Protein AF-A0AB38DE89-F1 (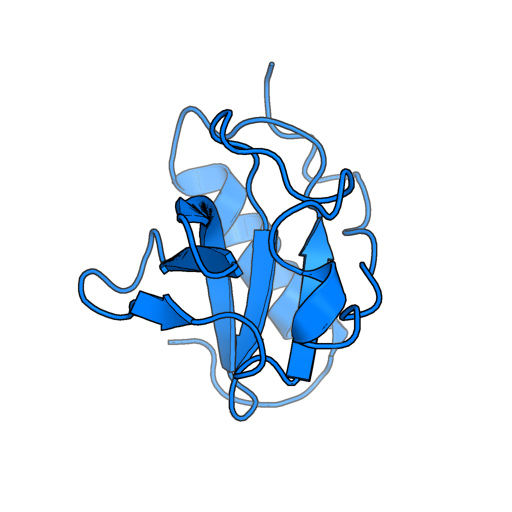afdb_monomer)

Foldseek 3Di:
DAFDLPDDWAWDPQDDQQCQLPPPVADPPQFWKWFAAPNATFIFHWDHDPRHIWTQGPPPHPDIDGRPRTPTMTTGPDHDPDDVSVVVSRVVVVVVVVDDDDD

Secondary structure (DSSP, 8-state):
----TTSPPEEE----TTTGGG-TTS-TTT-EEEEEETTEEEEEEEEEETTEEEEEESSSTT-EEETT--SEEEE-SS--SSSHHHHHHHHHHHHHTT-S---

pLDDT: mean 70.88, std 10.56, range [41.22, 84.19]

Sequence (103 aa):
MELNPGAAPRLIPIPPPYDAANDPRFRDDGTFYLLRYRGRWYAGTAQKLWYGWNFDAVYDAGVQLSYGKFDAIYEIEGRATKPEPILEILSEACAAEGAGECD

Nearest PDB structures (foldseek):
  6a2t-assembly1_A  TM=5.847E-01  e=7.019E-01  Mycobacterium tuberculosis H37Rv
  6a2s-assembly1_C  TM=5.364E-01  e=5.861E-01  Mycobacterium tuberculosis H37Rv
  6a2r-assembly1_A  TM=5.389E-01  e=7.454E-01  Mycobacterium tuberculosis H37Rv
  8p9m-assembly1_B  TM=5.788E-01  e=1.205E+00  Chromobacterium haemolyticum
  8c3a-assembly2_BH  TM=4.495E-01  e=3.556E+00  Candida albicans

Organism: NCBI:txid1962118

Mean predicted aligned error: 8.4 Å

Structure (mmCIF, N/CA/C/O backbone):
data_AF-A0AB38DE89-F1
#
_entry.id   AF-A0AB38DE89-F1
#
loop_
_atom_site.group_PDB
_atom_site.id
_atom_site.type_symbol
_atom_site.label_atom_id
_atom_site.label_alt_id
_atom_site.label_comp_id
_atom_site.label_asym_id
_atom_site.label_entity_id
_atom_site.label_seq_id
_atom_site.pdbx_PDB_ins_code
_atom_site.Cartn_x
_atom_site.Cartn_y
_atom_site.Cartn_z
_atom_site.occupancy
_atom_site.B_iso_or_equiv
_atom_site.auth_seq_id
_atom_site.auth_comp_id
_atom_site.auth_asym_id
_atom_site.auth_atom_id
_atom_site.pdbx_PDB_model_num
ATOM 1 N N . MET A 1 1 ? 14.267 4.215 11.124 1.00 50.69 1 MET A N 1
ATOM 2 C CA . MET A 1 1 ? 13.541 5.394 10.625 1.00 50.69 1 MET A CA 1
ATOM 3 C C . MET A 1 1 ? 12.114 5.191 11.076 1.00 50.69 1 MET A C 1
ATOM 5 O O . MET A 1 1 ? 11.546 4.184 10.684 1.00 50.69 1 MET A O 1
ATOM 9 N N . GLU A 1 2 ? 11.640 5.992 12.024 1.00 58.00 2 GLU A N 1
ATOM 10 C CA . GLU A 1 2 ? 10.285 5.875 12.577 1.00 58.00 2 GLU A CA 1
ATOM 11 C C . GLU A 1 2 ? 9.265 6.335 11.525 1.00 58.00 2 GLU A C 1
ATOM 13 O O . GLU A 1 2 ? 9.584 7.187 10.694 1.00 58.00 2 GLU A O 1
ATOM 18 N N . LEU A 1 3 ? 8.080 5.723 11.507 1.00 60.44 3 LEU A N 1
ATOM 19 C CA . LEU A 1 3 ? 6.959 6.200 10.694 1.00 60.44 3 LEU A CA 1
ATOM 20 C C . LEU A 1 3 ? 6.629 7.639 11.093 1.00 60.44 3 LEU A C 1
ATOM 22 O O . LEU A 1 3 ? 6.619 7.950 12.283 1.00 60.44 3 LEU A O 1
ATOM 26 N N . ASN A 1 4 ? 6.353 8.497 10.113 1.00 60.72 4 ASN A N 1
ATOM 27 C CA . ASN A 1 4 ? 5.841 9.836 10.373 1.00 60.72 4 ASN A CA 1
ATOM 28 C C . ASN A 1 4 ? 4.313 9.822 10.198 1.00 60.72 4 ASN A C 1
ATOM 30 O O . ASN A 1 4 ? 3.849 10.015 9.076 1.00 60.72 4 ASN A O 1
ATOM 34 N N . PRO A 1 5 ? 3.521 9.588 11.263 1.00 52.62 5 PRO A N 1
ATOM 35 C CA . PRO A 1 5 ? 2.060 9.535 11.157 1.00 52.62 5 PRO A CA 1
ATOM 36 C C . PRO A 1 5 ? 1.453 10.871 10.696 1.00 52.62 5 PRO A C 1
ATOM 38 O O . PRO A 1 5 ? 0.381 10.892 10.110 1.00 52.62 5 PRO A O 1
ATOM 41 N N . GLY A 1 6 ? 2.164 11.994 10.871 1.00 51.22 6 GLY A N 1
ATOM 42 C CA . GLY A 1 6 ? 1.731 13.305 10.375 1.00 51.22 6 GLY A CA 1
ATOM 43 C C . GLY A 1 6 ? 1.994 13.549 8.883 1.00 51.22 6 GLY A C 1
ATOM 44 O O . GLY A 1 6 ? 1.581 14.585 8.357 1.00 51.22 6 GLY A O 1
ATOM 45 N N . ALA A 1 7 ? 2.701 12.648 8.190 1.00 60.19 7 ALA A N 1
ATOM 46 C CA . ALA A 1 7 ? 2.901 12.746 6.750 1.00 60.19 7 ALA A CA 1
ATOM 47 C C . ALA A 1 7 ? 1.673 12.187 6.024 1.00 60.19 7 ALA A C 1
ATOM 49 O O . ALA A 1 7 ? 1.366 11.000 6.117 1.00 60.19 7 ALA A O 1
ATOM 50 N N . ALA A 1 8 ? 0.979 13.046 5.274 1.00 63.00 8 ALA A N 1
ATOM 51 C CA . ALA A 1 8 ? -0.166 12.616 4.485 1.00 63.00 8 ALA A CA 1
ATOM 52 C C . ALA A 1 8 ? 0.255 11.519 3.482 1.00 63.00 8 ALA A C 1
ATOM 54 O O . ALA A 1 8 ? 1.232 11.716 2.747 1.00 63.00 8 ALA A O 1
ATOM 55 N N . PRO A 1 9 ? -0.468 10.387 3.413 1.00 71.25 9 PRO A N 1
ATOM 56 C CA . PRO A 1 9 ? -0.134 9.304 2.500 1.00 71.25 9 PRO A CA 1
ATOM 57 C C . PRO A 1 9 ? -0.176 9.790 1.046 1.00 71.25 9 PRO A C 1
ATOM 59 O O . PRO A 1 9 ? -1.110 10.474 0.613 1.00 71.25 9 PRO A O 1
ATOM 62 N N . ARG A 1 10 ? 0.852 9.443 0.266 1.00 76.56 10 ARG A N 1
ATOM 63 C CA . ARG A 1 10 ? 1.021 9.941 -1.105 1.00 76.56 10 ARG A CA 1
ATOM 64 C C . ARG A 1 10 ? 0.429 8.964 -2.107 1.00 76.56 10 ARG A C 1
ATOM 66 O O . ARG A 1 10 ? 0.933 7.854 -2.247 1.00 76.56 10 ARG A O 1
ATOM 73 N N . LEU A 1 11 ? -0.581 9.391 -2.865 1.00 81.38 11 LEU A N 1
ATOM 74 C CA . LEU A 1 11 ? -1.153 8.578 -3.941 1.00 81.38 11 LEU A CA 1
ATOM 75 C C . LEU A 1 11 ? -0.080 8.227 -4.987 1.00 81.38 11 LEU A C 1
ATOM 77 O O . LEU A 1 11 ? 0.517 9.106 -5.616 1.00 81.38 11 LEU A O 1
ATOM 81 N N . ILE A 1 12 ? 0.133 6.930 -5.198 1.00 81.94 12 ILE A N 1
ATOM 82 C CA . ILE A 1 12 ? 0.933 6.383 -6.290 1.00 81.94 12 ILE A CA 1
ATOM 83 C C . ILE A 1 12 ? -0.032 5.990 -7.417 1.00 81.94 12 ILE A C 1
ATOM 85 O O . ILE A 1 12 ? -0.825 5.063 -7.248 1.00 81.94 12 ILE A O 1
ATOM 89 N N . PRO A 1 13 ? 0.036 6.637 -8.597 1.00 81.12 13 PRO A N 1
ATOM 90 C CA . PRO A 1 13 ? -0.776 6.211 -9.728 1.00 81.12 13 PRO A CA 1
ATOM 91 C C . PRO A 1 13 ? -0.355 4.812 -10.173 1.00 81.12 13 PRO A C 1
ATOM 93 O O . PRO A 1 13 ? 0.830 4.589 -10.419 1.00 81.12 13 PRO A O 1
ATOM 96 N N . ILE A 1 14 ? -1.320 3.904 -10.299 1.00 77.25 14 ILE A N 1
ATOM 97 C CA . ILE A 1 14 ? -1.117 2.503 -10.685 1.00 77.25 14 ILE A CA 1
ATOM 98 C C . ILE A 1 14 ? -0.560 2.465 -12.124 1.00 77.25 14 ILE A C 1
ATOM 100 O O . ILE A 1 14 ? -1.304 2.799 -13.051 1.00 77.25 14 ILE A O 1
ATOM 104 N N . PRO A 1 15 ? 0.732 2.131 -12.356 1.00 71.12 15 PRO A N 1
ATOM 105 C CA . PRO A 1 15 ? 1.246 1.956 -13.716 1.00 71.12 15 PRO A CA 1
ATOM 106 C C . PRO A 1 15 ? 0.505 0.847 -14.494 1.00 71.12 15 PRO A C 1
ATOM 108 O O . PRO A 1 15 ? -0.087 -0.063 -13.903 1.00 71.12 15 PRO A O 1
ATOM 111 N N . PRO A 1 16 ? 0.543 0.863 -15.835 1.00 73.44 16 PRO A N 1
ATOM 112 C CA . PRO A 1 16 ? 0.040 -0.256 -16.624 1.00 73.44 16 PRO A CA 1
ATOM 113 C C . PRO A 1 16 ? 0.785 -1.566 -16.273 1.00 73.44 16 PRO A C 1
ATOM 115 O O . PRO A 1 16 ? 1.953 -1.526 -15.879 1.00 73.44 16 PRO A O 1
ATOM 118 N N . PRO A 1 17 ? 0.148 -2.745 -16.433 1.00 68.69 17 PRO A N 1
ATOM 119 C CA . PRO A 1 17 ? 0.684 -4.022 -15.944 1.00 68.69 17 PRO A CA 1
ATOM 120 C C . PRO A 1 17 ? 2.076 -4.375 -16.482 1.00 68.69 17 PRO A C 1
ATOM 122 O O . PRO A 1 17 ? 2.859 -5.011 -15.785 1.00 68.69 17 PRO A O 1
ATOM 125 N N . TYR A 1 18 ? 2.386 -3.955 -17.712 1.00 66.75 18 TYR A N 1
ATOM 126 C CA . TYR A 1 18 ? 3.658 -4.244 -18.376 1.00 66.75 18 TYR A CA 1
ATOM 127 C C . TYR A 1 18 ? 4.847 -3.476 -17.768 1.00 66.75 18 TYR A C 1
ATOM 129 O O . TYR A 1 18 ? 5.957 -4.000 -17.722 1.00 66.75 18 TYR A O 1
ATOM 137 N N . ASP A 1 19 ? 4.613 -2.272 -17.243 1.00 70.31 19 ASP A N 1
ATOM 138 C CA . ASP A 1 19 ? 5.653 -1.428 -16.635 1.00 70.31 19 ASP A CA 1
ATOM 139 C C . ASP A 1 19 ? 5.803 -1.663 -15.125 1.00 70.31 19 ASP A C 1
ATOM 141 O O . ASP A 1 19 ? 6.788 -1.254 -14.508 1.00 70.31 19 ASP A O 1
ATOM 145 N N . ALA A 1 20 ? 4.848 -2.372 -14.520 1.00 69.19 20 ALA A N 1
ATOM 146 C CA . ALA A 1 20 ? 4.783 -2.565 -13.080 1.00 69.19 20 ALA A CA 1
ATOM 147 C C . ALA A 1 20 ? 6.030 -3.249 -12.506 1.00 69.19 20 ALA A C 1
ATOM 149 O O . ALA A 1 20 ? 6.521 -2.834 -11.462 1.00 69.19 20 ALA A O 1
ATOM 150 N N . ALA A 1 21 ? 6.586 -4.253 -13.192 1.00 70.69 21 ALA A N 1
ATOM 151 C CA . ALA A 1 21 ? 7.697 -5.068 -12.687 1.00 70.69 21 ALA A CA 1
ATOM 152 C C . ALA A 1 21 ? 8.981 -4.282 -12.374 1.00 70.69 21 ALA A C 1
ATOM 154 O O . ALA A 1 21 ? 9.821 -4.756 -11.609 1.00 70.69 21 ALA A O 1
ATOM 155 N N . ASN A 1 22 ? 9.150 -3.085 -12.938 1.00 74.12 22 ASN A N 1
ATOM 156 C CA . ASN A 1 22 ? 10.315 -2.237 -12.685 1.00 74.12 22 ASN A CA 1
ATOM 157 C C . ASN A 1 22 ? 9.943 -0.828 -12.232 1.00 74.12 22 ASN A C 1
ATOM 159 O O . ASN A 1 22 ? 10.786 0.064 -12.300 1.00 74.12 22 ASN A O 1
ATOM 163 N N . ASP A 1 23 ? 8.714 -0.623 -11.757 1.00 79.19 23 ASP A N 1
ATOM 164 C CA . ASP A 1 23 ? 8.312 0.700 -11.310 1.00 79.19 23 ASP A CA 1
ATOM 165 C C . ASP A 1 23 ? 9.143 1.141 -10.086 1.00 79.19 23 ASP A C 1
ATOM 167 O O . ASP A 1 23 ? 9.088 0.482 -9.044 1.00 79.19 23 ASP A O 1
ATOM 171 N N . PRO A 1 24 ? 9.915 2.241 -10.183 1.00 77.94 24 PRO A N 1
ATOM 172 C CA . PRO A 1 24 ? 10.833 2.666 -9.128 1.00 77.94 24 PRO A CA 1
ATOM 173 C C . PRO A 1 24 ? 10.124 3.293 -7.918 1.00 77.94 24 PRO A C 1
ATOM 175 O O . PRO A 1 24 ? 10.784 3.660 -6.945 1.00 77.94 24 PRO A O 1
ATOM 178 N N . ARG A 1 25 ? 8.798 3.479 -7.980 1.00 80.12 25 ARG A N 1
ATOM 179 C CA . ARG A 1 25 ? 7.999 4.050 -6.886 1.00 80.12 25 ARG A CA 1
ATOM 180 C C . ARG A 1 25 ? 7.707 3.024 -5.796 1.00 80.12 25 ARG A C 1
ATOM 182 O O . ARG A 1 25 ? 7.473 3.410 -4.655 1.00 80.12 25 ARG A O 1
ATOM 189 N N . PHE A 1 26 ? 7.741 1.738 -6.131 1.00 82.44 26 PHE A N 1
ATOM 190 C CA . PHE A 1 26 ? 7.629 0.664 -5.153 1.00 82.44 26 PHE A CA 1
ATOM 191 C C . PHE A 1 26 ? 9.018 0.210 -4.712 1.00 82.44 26 PHE A C 1
ATOM 193 O O . PHE A 1 26 ? 9.955 0.161 -5.514 1.00 82.44 26 PHE A O 1
ATOM 200 N N . ARG A 1 27 ? 9.164 -0.100 -3.423 1.00 81.88 27 ARG A N 1
ATOM 201 C CA . ARG A 1 27 ? 10.440 -0.491 -2.833 1.00 81.88 27 ARG A CA 1
ATOM 202 C C . ARG A 1 27 ? 10.298 -1.767 -2.017 1.00 81.88 27 ARG A C 1
ATOM 204 O O . ARG A 1 27 ? 9.494 -1.839 -1.092 1.00 81.88 27 ARG A O 1
ATOM 211 N N . ASP A 1 28 ? 11.156 -2.732 -2.326 1.00 81.69 28 ASP A N 1
ATOM 212 C CA . ASP A 1 28 ? 11.292 -4.014 -1.623 1.00 81.69 28 ASP A CA 1
ATOM 213 C C . ASP A 1 28 ? 12.228 -3.873 -0.406 1.00 81.69 28 ASP A C 1
ATOM 215 O O . ASP A 1 28 ? 13.208 -4.596 -0.256 1.00 81.69 28 ASP A O 1
ATOM 219 N N . ASP A 1 29 ? 12.005 -2.846 0.420 1.00 79.00 29 ASP A N 1
ATOM 220 C CA . ASP A 1 29 ? 12.881 -2.519 1.559 1.00 79.00 29 ASP A CA 1
ATOM 221 C C . ASP A 1 29 ? 12.164 -2.482 2.918 1.00 79.00 29 ASP A C 1
ATOM 223 O O . ASP A 1 29 ? 12.741 -2.064 3.926 1.00 79.00 29 ASP A O 1
ATOM 227 N N . GLY A 1 30 ? 10.910 -2.944 2.942 1.00 76.00 30 GLY A N 1
ATOM 228 C CA . GLY A 1 30 ? 10.024 -2.846 4.104 1.00 76.00 30 GLY A CA 1
ATOM 229 C C . GLY A 1 30 ? 9.309 -1.496 4.212 1.00 76.00 30 GLY A C 1
ATOM 230 O O . GLY A 1 30 ? 8.827 -1.143 5.287 1.00 76.00 30 GLY A O 1
ATOM 231 N N . THR A 1 31 ? 9.255 -0.732 3.117 1.00 78.62 31 THR A N 1
ATOM 232 C CA . THR A 1 31 ? 8.377 0.440 3.005 1.00 78.62 31 THR A CA 1
ATOM 233 C C . THR A 1 31 ? 6.915 -0.018 3.052 1.00 78.62 31 THR A C 1
ATOM 235 O O . THR A 1 31 ? 6.554 -1.020 2.427 1.00 78.62 31 THR A O 1
ATOM 238 N N . PHE A 1 32 ? 6.084 0.712 3.797 1.00 79.12 32 PHE A N 1
ATOM 239 C CA . PHE A 1 32 ? 4.660 0.418 3.934 1.00 79.12 32 PHE A CA 1
ATOM 240 C C . PHE A 1 32 ? 3.815 1.191 2.925 1.00 79.12 32 PHE A C 1
ATOM 242 O O . PHE A 1 32 ? 4.051 2.365 2.639 1.00 79.12 32 PHE A O 1
ATOM 249 N N . TYR A 1 33 ? 2.788 0.516 2.427 1.00 81.12 33 TYR A N 1
ATOM 250 C CA . TYR A 1 33 ? 1.820 1.041 1.481 1.00 81.12 33 TYR A CA 1
ATOM 251 C C . TYR A 1 33 ? 0.412 0.827 2.024 1.00 81.12 33 TYR A C 1
ATOM 253 O O . TYR A 1 33 ? 0.102 -0.245 2.547 1.00 81.12 33 TYR A O 1
ATOM 261 N N . LEU A 1 34 ? -0.446 1.831 1.861 1.00 81.81 34 LEU A N 1
ATOM 262 C CA . LEU A 1 34 ? -1.890 1.677 1.979 1.00 81.81 34 LEU A CA 1
ATOM 263 C C . LEU A 1 34 ? -2.458 1.307 0.617 1.00 81.81 34 LEU A C 1
ATOM 265 O O . LEU A 1 34 ? -2.146 1.918 -0.403 1.00 81.81 34 LEU A O 1
ATOM 269 N N . LEU A 1 35 ? -3.316 0.307 0.600 1.00 82.00 35 LEU A N 1
ATOM 270 C CA . LEU A 1 35 ? -3.853 -0.298 -0.602 1.00 82.00 35 LEU A CA 1
ATOM 271 C C . LEU A 1 35 ? -5.363 -0.320 -0.461 1.00 82.00 35 LEU A C 1
ATOM 273 O O . LEU A 1 35 ? -5.881 -0.810 0.541 1.00 82.00 35 LEU A O 1
ATOM 277 N N . ARG A 1 36 ? -6.073 0.175 -1.470 1.00 81.75 36 ARG A N 1
ATOM 278 C CA . ARG A 1 36 ? -7.524 0.030 -1.546 1.00 81.75 36 ARG A CA 1
ATOM 279 C C . ARG A 1 36 ? -7.856 -1.116 -2.486 1.00 81.75 36 ARG A C 1
ATOM 281 O O . ARG A 1 36 ? -7.448 -1.100 -3.647 1.00 81.75 36 ARG A O 1
ATOM 288 N N . TYR A 1 37 ? -8.594 -2.098 -1.987 1.00 79.75 37 TYR A N 1
ATOM 289 C CA . TYR A 1 37 ? -9.071 -3.229 -2.773 1.00 79.75 37 TYR A CA 1
ATOM 290 C C . TYR A 1 37 ? -10.533 -3.512 -2.454 1.00 79.75 37 TYR A C 1
ATOM 292 O O . TYR A 1 37 ? -10.879 -3.785 -1.303 1.00 79.75 37 TYR A O 1
ATOM 300 N N . ARG A 1 38 ? -11.403 -3.448 -3.472 1.00 78.81 38 ARG A N 1
ATOM 301 C CA . ARG A 1 38 ? -12.852 -3.696 -3.326 1.00 78.81 38 ARG A CA 1
ATOM 302 C C . ARG A 1 38 ? -13.492 -2.837 -2.230 1.00 78.81 38 ARG A C 1
ATOM 304 O O . ARG A 1 38 ? -14.359 -3.294 -1.492 1.00 78.81 38 ARG A O 1
ATOM 311 N N . GLY A 1 39 ? -13.035 -1.592 -2.115 1.00 77.25 39 GLY A N 1
ATOM 312 C CA . GLY A 1 39 ? -13.528 -0.644 -1.118 1.00 77.25 39 GLY A CA 1
ATOM 313 C C . GLY A 1 39 ? -12.953 -0.811 0.291 1.00 77.25 39 GLY A C 1
ATOM 314 O O . GLY A 1 39 ? -13.267 0.024 1.128 1.00 77.25 39 GLY A O 1
ATOM 315 N N . ARG A 1 40 ? -12.098 -1.810 0.545 1.00 77.12 40 ARG A N 1
ATOM 316 C CA . ARG A 1 40 ? -11.429 -2.011 1.841 1.00 77.12 40 ARG A CA 1
ATOM 317 C C . ARG A 1 40 ? -9.988 -1.518 1.792 1.00 77.12 40 ARG A C 1
ATOM 319 O O . ARG A 1 40 ? -9.337 -1.611 0.748 1.00 77.12 40 ARG A O 1
ATOM 326 N N . TRP A 1 41 ? -9.512 -1.000 2.918 1.00 79.06 41 TRP A N 1
ATOM 327 C CA . TRP A 1 41 ? -8.138 -0.543 3.088 1.00 79.06 41 TRP A CA 1
ATOM 328 C C . TRP A 1 41 ? -7.280 -1.632 3.712 1.00 79.06 41 TRP A C 1
ATOM 330 O O . TRP A 1 41 ? -7.673 -2.276 4.676 1.00 79.06 41 TRP A O 1
ATOM 340 N N . TYR A 1 42 ? -6.086 -1.798 3.165 1.00 78.81 42 TYR A N 1
ATOM 341 C CA . TYR A 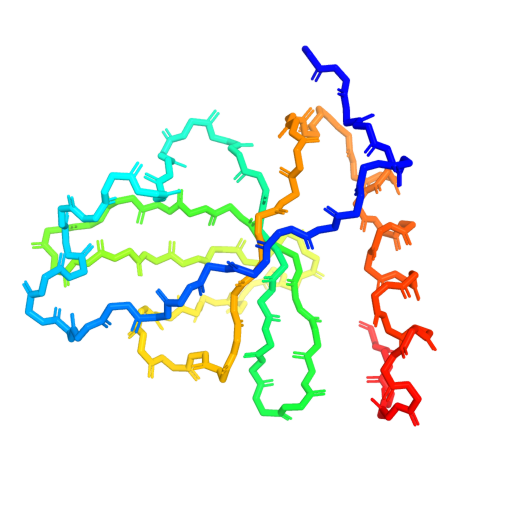1 42 ? -5.081 -2.733 3.640 1.00 78.81 42 TYR A CA 1
ATOM 342 C C . TYR A 1 42 ? -3.765 -1.988 3.787 1.00 78.81 42 TYR A C 1
ATOM 344 O O . TYR A 1 42 ? -3.403 -1.208 2.909 1.00 78.81 42 TYR A O 1
ATOM 352 N N . ALA A 1 43 ? -3.024 -2.248 4.859 1.00 80.00 43 ALA A N 1
ATOM 353 C CA . ALA A 1 43 ? -1.631 -1.835 4.932 1.00 80.00 43 ALA A CA 1
ATOM 354 C C . ALA A 1 43 ? -0.742 -3.039 4.677 1.00 80.00 43 ALA A C 1
ATOM 356 O O . ALA A 1 43 ? -0.945 -4.104 5.264 1.00 80.00 43 ALA A O 1
ATOM 357 N N . GLY A 1 44 ? 0.248 -2.863 3.815 1.00 80.31 44 GLY A N 1
ATOM 358 C CA . GLY A 1 44 ? 1.134 -3.941 3.423 1.00 80.31 44 GLY A CA 1
ATOM 359 C C . GLY A 1 44 ? 2.509 -3.464 3.010 1.00 80.31 44 GLY A C 1
ATOM 360 O O . GLY A 1 44 ? 2.742 -2.270 2.821 1.00 80.31 44 GLY A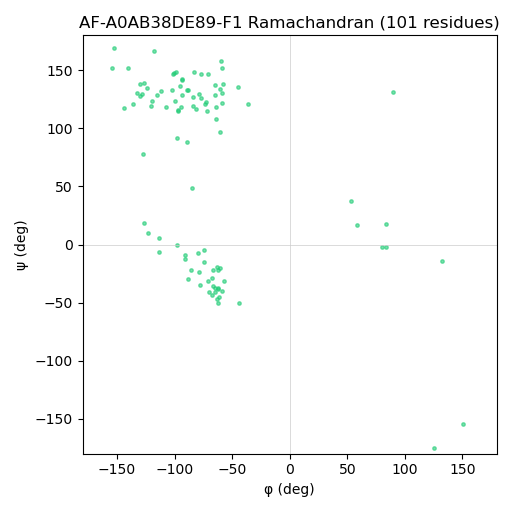 O 1
ATOM 361 N N . THR A 1 45 ? 3.424 -4.409 2.851 1.00 82.19 45 THR A N 1
ATOM 362 C CA . THR A 1 45 ? 4.728 -4.160 2.233 1.00 82.19 45 THR A CA 1
ATOM 363 C C . THR A 1 45 ? 4.701 -4.633 0.787 1.00 82.19 45 THR A C 1
ATOM 365 O O . THR A 1 45 ? 3.984 -5.573 0.440 1.00 82.19 45 THR A O 1
ATOM 368 N N . ALA A 1 46 ? 5.451 -3.955 -0.078 1.00 84.12 46 ALA A N 1
ATOM 369 C CA . ALA A 1 46 ? 5.609 -4.372 -1.464 1.00 84.12 46 ALA A CA 1
ATOM 370 C C . ALA A 1 46 ? 6.788 -5.342 -1.582 1.00 84.12 46 ALA A C 1
ATOM 372 O O . ALA A 1 46 ? 7.875 -5.051 -1.093 1.00 84.12 46 ALA A O 1
ATOM 373 N N . GLN A 1 47 ? 6.577 -6.450 -2.285 1.00 84.19 47 GLN A N 1
ATOM 374 C CA . GLN A 1 47 ? 7.590 -7.426 -2.647 1.00 84.19 47 GLN A CA 1
ATOM 375 C C . GLN A 1 47 ? 7.775 -7.472 -4.162 1.00 84.19 47 GLN A C 1
ATOM 377 O O . GLN A 1 47 ? 6.808 -7.655 -4.912 1.00 84.19 47 GLN A O 1
ATOM 382 N N . LYS A 1 48 ? 9.023 -7.351 -4.628 1.00 83.25 48 LYS A N 1
ATOM 383 C CA . LYS A 1 48 ? 9.326 -7.451 -6.061 1.00 83.25 48 LYS A CA 1
ATOM 384 C C . LYS A 1 48 ? 9.306 -8.909 -6.513 1.00 83.25 48 LYS A C 1
ATOM 386 O O . LYS A 1 48 ? 10.036 -9.747 -5.990 1.00 83.25 48 LYS A O 1
ATOM 391 N N . LEU A 1 49 ? 8.525 -9.195 -7.549 1.00 78.69 49 LEU A N 1
ATOM 392 C CA . LEU A 1 49 ? 8.482 -10.485 -8.232 1.00 78.69 49 LEU A CA 1
ATOM 393 C C . LEU A 1 49 ? 8.898 -10.343 -9.697 1.00 78.69 49 LEU A C 1
ATOM 395 O O . LEU A 1 49 ? 8.949 -9.250 -10.257 1.00 78.69 49 LEU A O 1
ATOM 399 N N . TRP A 1 50 ? 9.170 -11.475 -10.351 1.00 74.56 50 TRP A N 1
ATOM 400 C CA . TRP A 1 50 ? 9.587 -11.493 -11.759 1.00 74.56 50 TRP A CA 1
ATOM 401 C C . TRP A 1 50 ? 8.519 -10.950 -12.727 1.00 74.56 50 TRP A C 1
ATOM 403 O O . TRP A 1 50 ? 8.855 -10.554 -13.838 1.00 74.56 50 TRP A O 1
ATOM 413 N N . TYR A 1 51 ? 7.252 -10.905 -12.302 1.00 71.19 51 TYR A N 1
ATOM 414 C CA . TYR A 1 51 ? 6.102 -10.453 -13.091 1.00 71.19 51 TYR A CA 1
ATOM 415 C C . TYR A 1 51 ? 5.458 -9.154 -12.582 1.00 71.19 51 TYR A C 1
ATOM 417 O O . TYR A 1 51 ? 4.400 -8.775 -13.079 1.00 71.19 51 TYR A O 1
ATOM 425 N N . GLY A 1 52 ? 6.030 -8.479 -11.580 1.00 79.88 52 GLY A N 1
ATOM 426 C CA . GLY A 1 52 ? 5.365 -7.326 -10.970 1.00 79.88 52 GLY A CA 1
ATOM 427 C C . GLY A 1 52 ? 5.708 -7.120 -9.503 1.00 79.88 52 GLY A C 1
ATOM 428 O O . GLY A 1 52 ? 6.740 -7.572 -9.015 1.00 79.88 52 GLY A O 1
ATOM 429 N N . TRP A 1 53 ? 4.786 -6.471 -8.800 1.00 80.94 53 TRP A N 1
ATOM 430 C CA . TRP A 1 53 ? 4.828 -6.303 -7.351 1.00 80.94 53 TRP A CA 1
ATOM 431 C C . TRP A 1 53 ? 3.709 -7.109 -6.694 1.00 80.94 53 TRP A C 1
ATOM 433 O O . TRP A 1 53 ? 2.554 -7.049 -7.113 1.00 80.94 53 TRP A O 1
ATOM 443 N N . ASN A 1 54 ? 4.036 -7.861 -5.655 1.00 82.50 54 ASN A N 1
ATOM 444 C CA . ASN A 1 54 ? 3.032 -8.372 -4.732 1.00 82.50 54 ASN A CA 1
ATOM 445 C C . ASN A 1 54 ? 2.997 -7.477 -3.506 1.00 82.50 54 ASN A C 1
ATOM 447 O O . ASN A 1 54 ? 4.018 -6.921 -3.123 1.00 82.50 54 ASN A O 1
ATOM 451 N N . PHE A 1 55 ? 1.829 -7.350 -2.895 1.00 81.69 55 PHE A N 1
ATOM 452 C CA . PHE A 1 55 ? 1.696 -6.658 -1.630 1.00 81.69 55 PHE A CA 1
ATOM 453 C C . PHE A 1 55 ? 1.148 -7.623 -0.591 1.00 81.69 55 PHE A C 1
ATOM 455 O O . PHE A 1 55 ? 0.096 -8.237 -0.797 1.00 81.69 55 PHE A O 1
ATOM 462 N N . ASP A 1 56 ? 1.895 -7.768 0.496 1.00 77.06 56 ASP A N 1
ATOM 463 C CA . ASP A 1 56 ? 1.540 -8.621 1.623 1.00 77.06 56 ASP A CA 1
ATOM 464 C C . ASP A 1 56 ? 0.884 -7.755 2.699 1.00 77.06 56 ASP A C 1
ATOM 466 O O . ASP A 1 56 ? 1.502 -6.809 3.196 1.00 77.06 56 ASP A O 1
ATOM 470 N N . ALA A 1 57 ? -0.392 -8.013 2.994 1.00 71.44 57 ALA A N 1
ATOM 471 C CA . ALA A 1 57 ? -1.128 -7.256 3.997 1.00 71.44 57 ALA A CA 1
ATOM 472 C C . ALA A 1 57 ? -0.656 -7.650 5.406 1.00 71.44 57 ALA A C 1
ATOM 474 O O . ALA A 1 57 ? -0.782 -8.799 5.818 1.00 71.44 57 ALA A O 1
ATOM 475 N N . VAL A 1 58 ? -0.154 -6.684 6.178 1.00 64.38 58 VAL A N 1
ATOM 476 C CA . VAL A 1 58 ? 0.463 -6.931 7.495 1.00 64.38 58 VAL A CA 1
ATOM 477 C C . VAL A 1 58 ? -0.563 -7.241 8.597 1.00 64.38 58 VAL A C 1
ATOM 479 O O . VAL A 1 58 ? -0.195 -7.795 9.629 1.00 64.38 58 VAL A O 1
ATOM 482 N N . TYR A 1 59 ? -1.851 -6.964 8.367 1.00 59.03 59 TYR A N 1
ATOM 483 C CA . TYR A 1 59 ? -2.935 -7.193 9.341 1.00 59.03 59 TYR A CA 1
ATOM 484 C C . TYR A 1 59 ? -3.948 -8.256 8.949 1.00 59.03 59 TYR A C 1
ATOM 486 O O . TYR A 1 59 ? -4.774 -8.639 9.769 1.00 59.03 59 TYR A O 1
ATOM 494 N N . ASP A 1 60 ? -3.851 -8.773 7.731 1.00 59.56 60 ASP A N 1
ATOM 495 C CA . ASP A 1 60 ? -4.732 -9.821 7.240 1.00 59.56 60 ASP A CA 1
ATOM 496 C C . ASP A 1 60 ? -3.833 -10.939 6.713 1.00 59.56 60 ASP A C 1
ATOM 498 O O . ASP A 1 60 ? -3.513 -11.029 5.524 1.00 59.56 60 ASP A O 1
ATOM 502 N N . ALA A 1 61 ? -3.299 -11.718 7.661 1.00 52.25 61 ALA A N 1
ATOM 503 C CA . ALA A 1 61 ? -2.362 -12.799 7.394 1.00 52.25 61 ALA A CA 1
ATOM 504 C C . ALA A 1 61 ? -3.030 -13.837 6.476 1.00 52.25 61 ALA A C 1
ATOM 506 O O . ALA A 1 61 ? -3.779 -14.702 6.925 1.00 52.25 61 ALA A O 1
ATOM 507 N N . GLY A 1 62 ? -2.762 -13.734 5.174 1.00 57.56 62 GLY A N 1
ATOM 508 C CA . GLY A 1 62 ? -3.377 -14.570 4.139 1.00 57.56 62 GLY A CA 1
ATOM 509 C C . GLY A 1 62 ? -3.911 -13.794 2.936 1.00 57.56 62 GLY A C 1
ATOM 510 O O . GLY A 1 62 ? -4.147 -14.393 1.884 1.00 57.56 62 GLY A O 1
ATOM 511 N N . VAL A 1 63 ? -4.047 -12.470 3.038 1.00 65.81 63 VAL A N 1
ATOM 512 C CA . VAL A 1 63 ? -4.446 -11.617 1.916 1.00 65.81 63 VAL A CA 1
ATOM 513 C C . VAL A 1 63 ? -3.202 -11.159 1.159 1.00 65.81 63 VAL A C 1
ATOM 515 O O . VAL A 1 63 ? -2.623 -10.105 1.408 1.00 65.81 63 VAL A O 1
ATOM 518 N N . GLN A 1 64 ? -2.799 -11.978 0.186 1.00 68.56 64 GLN A N 1
ATOM 519 C CA . GLN A 1 64 ? -1.844 -11.564 -0.838 1.00 68.56 64 GLN A CA 1
ATOM 520 C C . GLN A 1 64 ? -2.571 -10.829 -1.956 1.00 68.56 64 GLN A C 1
ATOM 522 O O . GLN A 1 64 ? -3.434 -11.385 -2.649 1.00 68.56 64 GLN A O 1
ATOM 527 N N . LEU A 1 65 ? -2.191 -9.575 -2.166 1.00 71.50 65 LEU A N 1
ATOM 528 C CA . LEU A 1 65 ? -2.769 -8.744 -3.204 1.00 71.50 65 LEU A CA 1
ATOM 529 C C . LEU A 1 65 ? -1.751 -8.571 -4.332 1.00 71.50 65 LEU A C 1
ATOM 531 O O . LEU A 1 65 ? -0.652 -8.050 -4.151 1.00 71.50 65 LEU A O 1
ATOM 535 N N . SER A 1 66 ? -2.114 -9.046 -5.520 1.00 73.94 66 SER A N 1
ATOM 536 C CA . SE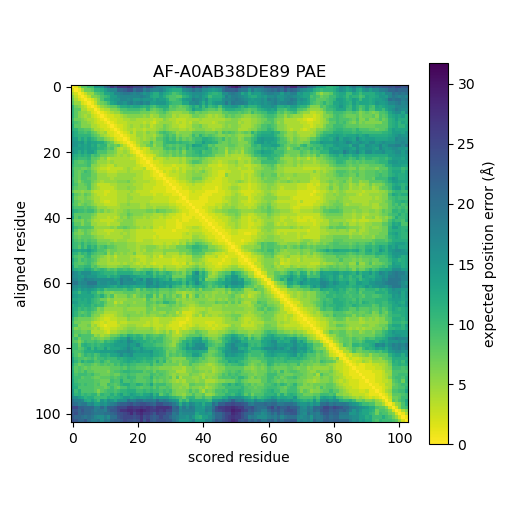R A 1 66 ? -1.270 -8.929 -6.709 1.00 73.94 66 SER A CA 1
ATOM 537 C C . SER A 1 66 ? -1.430 -7.570 -7.370 1.00 73.94 66 SER A C 1
ATOM 539 O O . SER A 1 66 ? -2.530 -7.010 -7.399 1.00 73.94 66 SER A O 1
ATOM 541 N N . TYR A 1 67 ? -0.348 -7.092 -7.984 1.00 73.44 67 TYR A N 1
ATOM 542 C CA . TYR A 1 67 ? -0.370 -5.915 -8.839 1.00 73.44 67 TYR A CA 1
ATOM 543 C C . TYR A 1 67 ? -1.564 -5.906 -9.812 1.00 73.44 67 TYR A C 1
ATOM 545 O O . TYR A 1 67 ? -1.877 -6.917 -10.440 1.00 73.44 67 TYR A O 1
ATOM 553 N N . GLY A 1 68 ? -2.228 -4.753 -9.939 1.00 73.38 68 GLY A N 1
ATOM 554 C CA . GLY A 1 68 ? -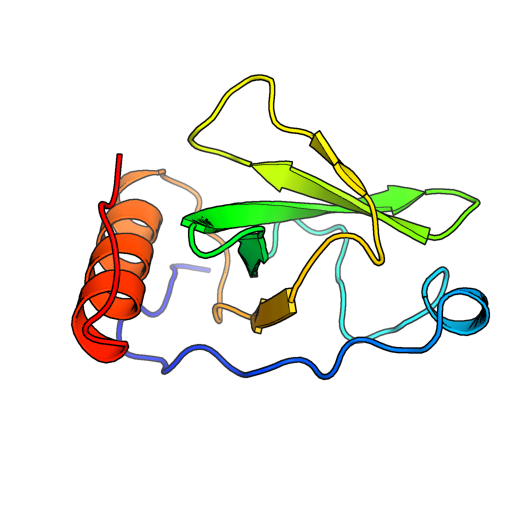3.384 -4.566 -10.824 1.00 73.38 68 GLY A CA 1
ATOM 555 C C . GLY A 1 68 ? -4.732 -5.010 -10.247 1.00 73.38 68 GLY A C 1
ATOM 556 O O . GLY A 1 68 ? -5.749 -4.829 -10.909 1.00 73.38 68 GLY A O 1
ATOM 557 N N . LYS A 1 69 ? -4.769 -5.564 -9.027 1.00 78.00 69 LYS A N 1
ATOM 558 C CA . LYS A 1 69 ? -6.033 -5.815 -8.315 1.00 78.00 69 LYS A CA 1
ATOM 559 C C . LYS A 1 69 ? -6.530 -4.605 -7.528 1.00 78.00 69 LYS A C 1
ATOM 561 O O . LYS A 1 69 ? -7.711 -4.555 -7.226 1.00 78.00 69 LYS A O 1
ATOM 566 N N . PHE A 1 70 ? -5.645 -3.673 -7.191 1.00 79.12 70 PHE A N 1
ATOM 567 C CA . PHE A 1 70 ? -5.946 -2.498 -6.375 1.00 79.12 70 PHE A CA 1
ATOM 568 C C . PHE A 1 70 ? -6.681 -1.422 -7.162 1.00 79.12 70 PHE A C 1
ATOM 570 O O . PHE A 1 70 ? -6.382 -1.192 -8.332 1.00 79.12 70 PHE A O 1
ATOM 577 N N . ASP A 1 71 ? -7.564 -0.708 -6.476 1.00 81.50 71 ASP A N 1
ATOM 578 C CA . ASP A 1 71 ? -8.240 0.476 -6.999 1.00 81.50 71 ASP A CA 1
ATOM 579 C C . ASP A 1 71 ? -7.407 1.747 -6.735 1.00 81.50 71 ASP A C 1
ATOM 581 O O . ASP A 1 71 ? -7.445 2.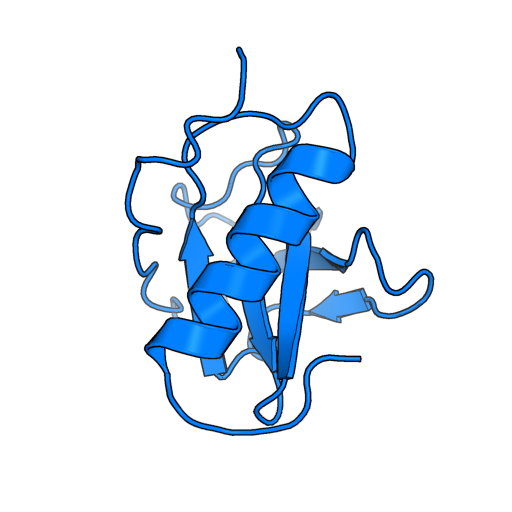699 -7.513 1.00 81.50 71 ASP A O 1
ATOM 585 N N . ALA A 1 72 ? -6.618 1.756 -5.651 1.00 81.56 72 ALA A N 1
ATOM 586 C CA . ALA A 1 72 ? -5.687 2.832 -5.317 1.00 81.56 72 ALA A CA 1
ATOM 587 C C . ALA A 1 72 ? -4.522 2.332 -4.445 1.00 81.56 72 ALA A C 1
ATOM 589 O O . ALA A 1 72 ? -4.675 1.380 -3.678 1.00 81.56 72 ALA A O 1
ATOM 590 N N . ILE A 1 73 ? -3.364 2.990 -4.554 1.00 83.00 73 ILE A N 1
ATOM 591 C CA . ILE A 1 73 ? -2.158 2.689 -3.772 1.00 83.00 73 ILE A CA 1
ATOM 592 C C . ILE A 1 73 ? -1.598 3.996 -3.225 1.00 83.00 73 ILE A C 1
ATOM 594 O O . ILE A 1 73 ? -1.395 4.938 -3.986 1.00 83.00 73 ILE A O 1
ATOM 598 N N . TYR A 1 74 ? -1.304 4.051 -1.934 1.00 81.25 74 TYR A N 1
ATOM 599 C CA . TYR A 1 74 ? -0.687 5.199 -1.294 1.00 81.25 74 TYR A CA 1
ATOM 600 C C . TYR A 1 74 ? 0.589 4.770 -0.583 1.00 81.25 74 TYR A C 1
ATOM 602 O O . TYR A 1 74 ? 0.628 3.758 0.111 1.00 81.25 74 TYR A O 1
ATOM 610 N N . GLU A 1 75 ? 1.642 5.550 -0.766 1.00 79.75 75 GLU A N 1
ATOM 611 C CA . GLU A 1 75 ? 2.885 5.419 -0.020 1.00 79.75 75 GLU A CA 1
ATOM 612 C C . GLU A 1 75 ? 2.717 6.053 1.356 1.00 79.75 75 GLU A C 1
ATOM 614 O O . GLU A 1 75 ? 2.292 7.209 1.454 1.00 79.75 75 GLU A O 1
ATOM 619 N N . ILE A 1 76 ? 3.075 5.311 2.402 1.00 74.56 76 ILE A N 1
ATOM 620 C CA . ILE A 1 76 ? 3.273 5.884 3.729 1.00 74.56 76 ILE A CA 1
ATOM 621 C C . ILE A 1 76 ? 4.758 6.217 3.861 1.00 74.56 76 ILE A C 1
ATOM 623 O O . ILE A 1 76 ? 5.620 5.371 3.612 1.00 74.56 76 ILE A O 1
ATOM 627 N N . GLU A 1 77 ? 5.077 7.446 4.260 1.00 68.44 77 GLU A N 1
ATOM 628 C CA . GLU A 1 77 ? 6.468 7.834 4.471 1.00 68.44 77 GLU A CA 1
ATOM 629 C C . GLU A 1 77 ? 7.035 7.171 5.741 1.00 68.44 77 GLU A C 1
ATOM 631 O O . GLU A 1 77 ? 6.616 7.453 6.866 1.00 68.44 77 GLU A O 1
ATOM 636 N N . GLY A 1 78 ? 8.023 6.290 5.557 1.00 63.00 78 GLY A N 1
ATOM 637 C CA . GLY A 1 78 ? 8.805 5.689 6.638 1.00 63.00 78 GLY A CA 1
ATOM 638 C C . GLY A 1 78 ? 8.817 4.159 6.632 1.00 63.00 78 GLY A C 1
ATOM 639 O O . GLY A 1 78 ? 8.304 3.500 5.730 1.00 63.00 78 GLY A O 1
ATOM 640 N N . ARG A 1 79 ? 9.446 3.581 7.663 1.00 62.06 79 ARG A N 1
ATOM 641 C CA . ARG A 1 79 ? 9.458 2.132 7.909 1.00 62.06 79 ARG A CA 1
ATOM 642 C C . ARG A 1 79 ? 8.847 1.863 9.272 1.00 62.06 79 ARG A C 1
ATOM 644 O O . ARG A 1 79 ? 9.379 2.308 10.288 1.00 62.06 79 ARG A O 1
ATOM 651 N N . ALA A 1 80 ? 7.759 1.107 9.315 1.00 59.00 80 ALA A N 1
ATOM 652 C CA . ALA A 1 80 ? 7.267 0.611 10.587 1.00 59.00 80 ALA A CA 1
ATOM 653 C C . ALA A 1 80 ? 8.203 -0.493 11.071 1.00 59.00 80 ALA A C 1
ATOM 655 O O . ALA A 1 80 ? 8.405 -1.497 10.3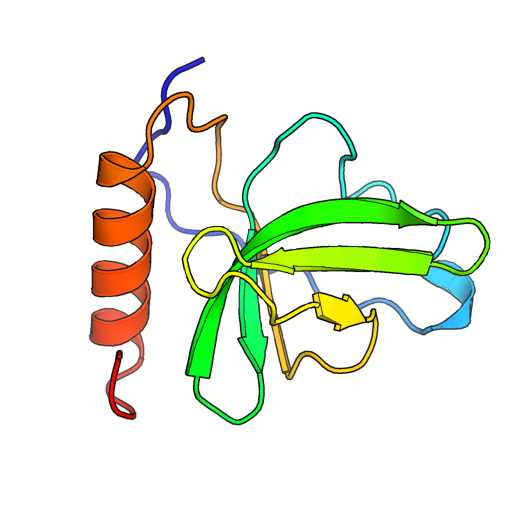93 1.00 59.00 80 ALA A O 1
ATOM 656 N N . THR A 1 81 ? 8.769 -0.326 12.258 1.00 57.41 81 THR A N 1
ATOM 657 C CA . THR A 1 81 ? 9.403 -1.435 12.985 1.00 57.41 81 THR A CA 1
ATOM 658 C C . THR A 1 81 ? 8.415 -2.134 13.918 1.00 57.41 81 THR A C 1
ATOM 660 O O . THR A 1 81 ? 8.742 -3.174 14.485 1.00 57.41 81 THR A O 1
ATOM 663 N N . LYS A 1 82 ? 7.217 -1.559 14.082 1.00 60.03 82 LYS A N 1
ATOM 664 C CA . LYS A 1 82 ? 6.142 -2.025 14.954 1.00 60.03 82 LYS A CA 1
ATOM 665 C C . LYS A 1 82 ? 4.781 -1.857 14.275 1.00 60.03 82 LYS A C 1
ATOM 667 O O . LYS A 1 82 ? 4.638 -0.939 13.467 1.00 60.03 82 LYS A O 1
ATOM 672 N N . PRO A 1 83 ? 3.797 -2.699 14.618 1.00 61.19 83 PRO A N 1
ATOM 673 C CA . PRO A 1 83 ? 2.479 -2.645 14.010 1.00 61.19 83 PRO A CA 1
ATOM 674 C C . PRO A 1 83 ? 1.649 -1.406 14.411 1.00 61.19 83 PRO A C 1
ATOM 676 O O . PRO A 1 83 ? 1.032 -0.773 13.559 1.00 61.19 83 PRO A O 1
ATOM 679 N N . GLU A 1 84 ? 1.680 -0.987 15.680 1.00 67.38 84 GLU A N 1
ATOM 680 C CA . GLU A 1 84 ? 0.823 0.092 16.214 1.00 67.38 84 GLU A CA 1
ATOM 681 C C . GLU A 1 84 ? 0.694 1.360 15.331 1.00 67.38 84 GLU A C 1
ATOM 683 O O . GLU A 1 84 ? -0.436 1.748 15.030 1.00 67.38 84 GLU A O 1
ATOM 688 N N . PRO A 1 85 ? 1.787 1.982 14.836 1.00 69.25 85 PRO A N 1
ATOM 689 C CA . PRO A 1 85 ? 1.690 3.189 14.007 1.00 69.25 85 PRO A CA 1
ATOM 690 C C . PRO A 1 85 ? 1.024 2.965 12.641 1.00 69.25 85 PRO A C 1
ATOM 692 O O . PRO A 1 85 ? 0.521 3.909 12.045 1.00 69.25 85 PRO A O 1
ATOM 695 N N . ILE A 1 86 ? 0.993 1.736 12.120 1.00 69.88 86 ILE A N 1
ATOM 696 C CA . ILE A 1 86 ? 0.300 1.455 10.855 1.00 69.88 86 ILE A CA 1
ATOM 697 C C . ILE A 1 86 ? -1.213 1.364 11.074 1.00 69.88 86 ILE A C 1
ATOM 699 O O . ILE A 1 86 ? -1.974 1.771 10.201 1.00 69.88 86 ILE A O 1
ATOM 703 N N . LEU A 1 87 ? -1.653 0.839 12.222 1.00 71.75 87 LEU A N 1
ATOM 704 C CA . LEU A 1 87 ? -3.077 0.759 12.565 1.00 71.75 87 LEU A CA 1
ATOM 705 C C . LEU A 1 87 ? -3.698 2.149 12.725 1.00 71.75 87 LEU A C 1
ATOM 707 O O . LEU A 1 87 ? -4.835 2.366 12.309 1.00 71.75 87 LEU A O 1
ATOM 711 N N . GLU A 1 88 ? -2.940 3.091 13.287 1.00 72.75 88 GLU A N 1
ATOM 712 C CA . GLU A 1 88 ? -3.344 4.496 13.381 1.00 72.75 88 GLU A CA 1
ATOM 713 C C . GLU A 1 88 ? -3.529 5.101 11.982 1.00 72.75 88 GLU A C 1
ATOM 715 O O . GLU A 1 88 ? -4.614 5.573 11.654 1.00 72.75 88 GLU A O 1
ATOM 720 N N . ILE A 1 89 ? -2.535 4.936 11.104 1.00 71.44 89 ILE A N 1
ATOM 721 C CA . ILE A 1 89 ? -2.574 5.432 9.720 1.00 71.44 89 ILE A CA 1
ATOM 722 C C . ILE A 1 89 ? -3.706 4.783 8.903 1.00 71.44 89 ILE A C 1
ATOM 724 O O . ILE A 1 89 ? -4.368 5.453 8.110 1.00 71.44 89 ILE A O 1
ATOM 728 N N . LEU A 1 90 ? -3.966 3.486 9.105 1.00 71.56 90 LEU A N 1
ATOM 729 C CA . LEU A 1 90 ? -5.116 2.794 8.512 1.00 71.56 90 LEU A CA 1
ATOM 730 C C . LEU A 1 90 ? -6.441 3.392 8.985 1.00 71.56 90 LEU A C 1
ATOM 732 O O . LEU A 1 90 ? -7.334 3.628 8.172 1.00 71.56 90 LEU A O 1
ATOM 736 N N . SER A 1 91 ? -6.557 3.654 10.287 1.00 71.00 91 SER A N 1
ATOM 737 C CA . SER A 1 91 ? -7.759 4.232 10.890 1.00 71.00 91 SER A CA 1
ATOM 738 C C . SER A 1 91 ? -8.010 5.655 10.384 1.00 71.00 91 SER A C 1
ATOM 740 O O . SER A 1 91 ? -9.146 6.005 10.064 1.00 71.00 91 SER A O 1
ATOM 742 N N . GLU A 1 92 ? -6.959 6.465 10.238 1.00 71.25 92 GLU A N 1
ATOM 743 C CA . GLU A 1 92 ? -7.045 7.817 9.679 1.00 71.25 92 GLU A CA 1
ATOM 744 C C . GLU A 1 92 ? -7.413 7.811 8.189 1.00 71.25 92 GLU A C 1
ATOM 746 O O . GLU A 1 92 ? -8.295 8.563 7.770 1.00 71.25 92 GLU A O 1
ATOM 751 N N . ALA A 1 93 ? -6.805 6.928 7.390 1.00 66.94 93 ALA A N 1
ATOM 752 C CA . ALA A 1 93 ? -7.148 6.765 5.976 1.00 66.94 93 ALA A CA 1
ATOM 753 C C . ALA A 1 93 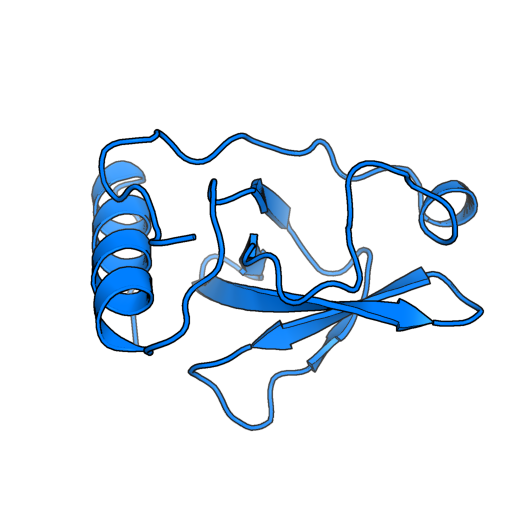? -8.605 6.306 5.784 1.00 66.94 93 ALA A C 1
ATOM 755 O O . ALA A 1 93 ? -9.299 6.783 4.884 1.00 66.94 93 ALA A O 1
ATOM 756 N N . CYS A 1 94 ? -9.089 5.430 6.668 1.00 66.38 94 CYS A N 1
ATOM 757 C CA . CYS A 1 94 ? -10.486 5.003 6.724 1.00 66.38 94 CYS A CA 1
ATOM 758 C C . CYS A 1 94 ? -11.426 6.178 7.042 1.00 66.38 94 CYS A C 1
ATOM 760 O O . CYS A 1 94 ? -12.426 6.389 6.352 1.00 66.38 94 CYS A O 1
ATOM 762 N N . ALA A 1 95 ? -11.078 6.985 8.050 1.00 66.88 95 ALA A N 1
ATOM 763 C CA . ALA A 1 95 ? -11.874 8.130 8.482 1.00 66.88 95 ALA A CA 1
ATOM 764 C C . ALA A 1 95 ? -11.930 9.259 7.435 1.00 66.88 95 ALA A C 1
ATOM 766 O O . ALA A 1 95 ? -12.972 9.900 7.283 1.00 66.88 95 ALA A O 1
ATOM 767 N N . ALA A 1 96 ? -10.84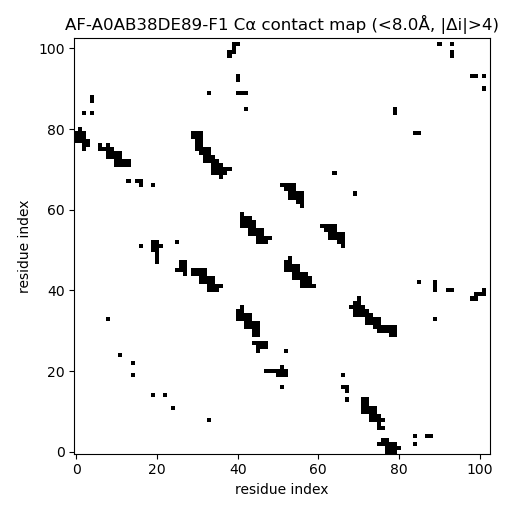2 9.490 6.693 1.00 64.81 96 ALA A N 1
ATOM 768 C CA . ALA A 1 96 ? -10.745 10.556 5.695 1.00 64.81 96 ALA A CA 1
ATOM 769 C C . ALA A 1 96 ? -11.652 10.349 4.463 1.00 64.81 96 ALA A C 1
ATOM 771 O O . ALA A 1 96 ? -12.092 11.326 3.861 1.00 64.81 96 ALA A O 1
ATOM 772 N N . GLU A 1 97 ? -11.963 9.100 4.099 1.00 58.25 97 GLU A N 1
ATOM 773 C CA . GLU A 1 97 ? -12.724 8.762 2.882 1.00 58.25 97 GLU A CA 1
ATOM 774 C C . GLU A 1 97 ? -14.227 8.519 3.121 1.00 58.25 97 GLU A C 1
ATOM 776 O O . GLU A 1 97 ? -14.966 8.256 2.172 1.00 58.25 97 GLU A O 1
ATOM 781 N N . GLY A 1 98 ? -14.710 8.615 4.367 1.00 50.41 98 GLY A N 1
ATOM 782 C CA . GLY A 1 98 ? -16.143 8.591 4.695 1.00 50.41 98 GLY A CA 1
ATOM 783 C C . GLY A 1 98 ? -16.930 7.343 4.252 1.00 50.41 98 GLY A C 1
ATOM 784 O O . GLY A 1 98 ? -18.159 7.404 4.204 1.00 50.41 98 GLY A O 1
ATOM 785 N N . ALA A 1 99 ? -16.277 6.224 3.916 1.00 41.22 99 ALA A N 1
ATOM 786 C CA . ALA A 1 99 ? -16.927 5.071 3.294 1.00 41.22 99 ALA A CA 1
ATOM 787 C C . ALA A 1 99 ? -16.356 3.715 3.750 1.00 41.22 99 ALA A C 1
ATOM 789 O O . ALA A 1 99 ? -15.229 3.374 3.405 1.00 41.22 99 ALA A O 1
ATOM 790 N N . GLY A 1 100 ? -17.213 2.910 4.393 1.00 41.59 100 GLY A N 1
ATOM 791 C CA . GLY A 1 100 ? -17.127 1.443 4.445 1.00 41.59 100 GLY A CA 1
ATOM 792 C C . GLY A 1 100 ? -16.305 0.860 5.595 1.00 41.59 100 GLY A C 1
ATOM 793 O O . GLY A 1 100 ? -15.184 1.284 5.834 1.00 41.59 100 GLY A O 1
ATOM 794 N N . GLU A 1 101 ? -16.888 -0.122 6.287 1.00 41.50 101 GLU A N 1
ATOM 795 C CA . GLU A 1 101 ? -16.306 -0.882 7.402 1.00 41.50 101 GLU A CA 1
ATOM 796 C C . GLU A 1 101 ? -14.801 -1.164 7.267 1.00 41.50 101 GLU A C 1
ATOM 798 O O . GLU A 1 101 ? -14.342 -1.838 6.339 1.00 41.50 101 GLU A O 1
ATOM 803 N N . CYS A 1 102 ? -14.064 -0.670 8.262 1.00 52.56 102 CYS A N 1
ATOM 804 C CA . CYS A 1 102 ? -12.741 -1.145 8.624 1.00 52.56 102 CYS A CA 1
ATOM 805 C C . CYS A 1 102 ? -12.909 -2.356 9.551 1.00 52.56 102 CYS A C 1
ATOM 807 O O . CYS A 1 102 ? -13.654 -2.274 10.527 1.00 52.56 102 CYS A O 1
ATOM 809 N N . ASP A 1 103 ? -12.269 -3.470 9.199 1.00 48.34 103 ASP A N 1
ATOM 810 C CA . ASP A 1 103 ? -12.230 -4.725 9.964 1.00 48.34 103 ASP A CA 1
ATOM 811 C C . ASP A 1 103 ? -10.775 -5.015 10.332 1.00 48.34 103 ASP A C 1
ATOM 813 O O . ASP A 1 103 ? -9.918 -4.820 9.433 1.00 48.34 103 ASP A O 1
#

Radius of gyration: 12.8 Å; Cα contacts (8 Å, |Δi|>4): 194; chains: 1; bounding box: 31×28×35 Å

Solvent-accessible surface area (backbone atoms only — not comparable to full-atom values): 6164 Å² total; per-residue (Å²): 108,72,56,45,84,87,51,78,63,42,78,48,81,84,65,60,75,87,57,38,50,71,45,82,87,64,49,75,77,56,37,38,31,42,35,31,43,96,75,33,81,40,50,22,35,41,42,80,44,99,78,17,40,37,32,46,29,78,83,45,89,84,50,74,45,52,66,88,66,55,80,44,38,23,43,44,62,43,30,67,93,54,68,69,70,52,55,52,51,51,51,51,58,48,63,74,66,77,54,73,82,86,129